Protein AF-A0A210PEM8-F1 (afdb_monomer_lite)

Radius of gyration: 29.58 Å; chains: 1; bounding box: 43×81×68 Å

Structure (mmCIF, N/CA/C/O backbone):
data_AF-A0A210PEM8-F1
#
_entry.id   AF-A0A210PEM8-F1
#
loop_
_atom_site.group_PDB
_atom_site.id
_atom_site.type_symbol
_atom_site.label_atom_id
_atom_site.label_alt_id
_atom_site.label_comp_id
_atom_site.label_asym_id
_atom_site.label_entity_id
_atom_site.label_seq_id
_atom_site.pdbx_PDB_ins_code
_atom_site.Cartn_x
_atom_site.Cartn_y
_atom_site.Cartn_z
_atom_site.occupancy
_atom_site.B_iso_or_equiv
_atom_site.auth_seq_id
_atom_site.auth_comp_id
_atom_site.auth_asym_id
_atom_site.auth_atom_id
_atom_site.pdbx_PDB_model_num
ATOM 1 N N . MET A 1 1 ? -1.584 -12.021 8.113 1.00 87.81 1 MET A N 1
ATOM 2 C CA . MET A 1 1 ? -1.470 -10.562 7.832 1.00 87.81 1 MET A CA 1
ATOM 3 C C . MET A 1 1 ? -1.951 -10.222 6.427 1.00 87.81 1 MET A C 1
ATOM 5 O O . MET A 1 1 ? -2.743 -9.303 6.281 1.00 87.81 1 MET A O 1
ATOM 9 N N . VAL A 1 2 ? -1.494 -10.951 5.404 1.00 90.94 2 VAL A N 1
ATOM 10 C CA . VAL A 1 2 ? -1.967 -10.779 4.020 1.00 90.94 2 VAL A CA 1
ATOM 11 C C . VAL A 1 2 ? -3.470 -11.043 3.901 1.00 90.94 2 VAL A C 1
ATOM 13 O O . VAL A 1 2 ? -4.173 -10.235 3.307 1.00 90.94 2 VAL A O 1
ATOM 16 N N . ASP A 1 3 ? -3.971 -12.116 4.513 1.00 92.31 3 ASP A N 1
ATOM 17 C CA . ASP A 1 3 ? -5.391 -12.491 4.403 1.00 92.31 3 ASP A CA 1
ATOM 18 C C . ASP A 1 3 ? -6.304 -11.440 5.038 1.00 92.31 3 ASP A C 1
ATOM 20 O O . ASP A 1 3 ? -7.237 -10.960 4.405 1.00 92.31 3 ASP A O 1
ATOM 24 N N . TRP A 1 4 ? -5.919 -10.932 6.212 1.00 93.94 4 TRP A N 1
ATOM 25 C CA . TRP A 1 4 ? -6.571 -9.779 6.838 1.00 93.94 4 TRP A CA 1
ATOM 26 C C . TRP A 1 4 ? -6.588 -8.545 5.922 1.00 93.94 4 TRP A C 1
ATOM 28 O O . TRP A 1 4 ? -7.603 -7.865 5.800 1.00 93.94 4 TRP A O 1
ATOM 38 N N . LEU A 1 5 ? -5.484 -8.251 5.223 1.00 93.56 5 LEU A N 1
ATOM 39 C CA . LEU A 1 5 ? -5.483 -7.151 4.259 1.00 93.56 5 LEU A CA 1
ATOM 40 C C . LEU A 1 5 ? -6.496 -7.396 3.142 1.00 93.56 5 LEU A C 1
ATOM 42 O O . LEU A 1 5 ? -7.206 -6.456 2.806 1.00 93.56 5 LEU A O 1
ATOM 46 N N . ARG A 1 6 ? -6.590 -8.619 2.601 1.00 91.62 6 ARG A N 1
ATOM 47 C CA . ARG A 1 6 ? -7.555 -8.987 1.547 1.00 91.62 6 ARG A CA 1
ATOM 48 C C . ARG A 1 6 ? -9.006 -8.804 1.996 1.00 91.62 6 ARG A C 1
ATOM 50 O O . ARG A 1 6 ? -9.809 -8.294 1.219 1.00 91.62 6 ARG A O 1
ATOM 57 N N . GLU A 1 7 ? -9.317 -9.146 3.243 1.00 92.44 7 GLU A N 1
ATOM 58 C CA . GLU A 1 7 ? -10.650 -8.996 3.845 1.00 92.44 7 GLU A CA 1
ATOM 59 C C . GLU A 1 7 ? -11.064 -7.528 4.053 1.00 92.44 7 GLU A C 1
ATOM 61 O O . GLU A 1 7 ? -12.254 -7.212 4.084 1.00 92.44 7 GLU A O 1
ATOM 66 N N . HIS A 1 8 ? -10.101 -6.602 4.141 1.00 92.44 8 HIS A N 1
ATOM 67 C CA . HIS A 1 8 ? -10.353 -5.182 4.401 1.00 92.44 8 HIS A CA 1
ATOM 68 C C . HIS A 1 8 ? -9.979 -4.278 3.210 1.00 92.44 8 HIS A C 1
ATOM 70 O O . HIS A 1 8 ? -9.020 -3.493 3.274 1.00 92.44 8 HIS A O 1
ATOM 76 N N . PRO A 1 9 ? -10.785 -4.270 2.127 1.00 89.88 9 PRO A N 1
ATOM 77 C CA . PRO A 1 9 ? -10.503 -3.490 0.922 1.00 89.88 9 PRO A CA 1
ATOM 78 C C . PRO A 1 9 ? -10.473 -1.977 1.155 1.00 89.88 9 PRO A C 1
ATOM 80 O O . PRO A 1 9 ? -9.805 -1.248 0.424 1.00 89.88 9 PRO A O 1
ATOM 83 N N . LEU A 1 10 ? -11.107 -1.488 2.220 1.00 90.50 10 LEU A N 1
ATOM 84 C CA . LEU A 1 10 ? -11.024 -0.102 2.700 1.00 90.50 10 LEU A CA 1
ATOM 85 C C . LEU A 1 10 ? -9.578 0.409 2.908 1.00 90.50 10 LEU A C 1
ATOM 87 O O . LEU A 1 10 ? -9.302 1.614 2.832 1.00 90.50 10 LEU A O 1
ATOM 91 N N . LEU A 1 11 ? -8.619 -0.493 3.132 1.00 90.94 11 LEU A N 1
ATOM 92 C CA . LEU A 1 11 ? -7.218 -0.138 3.335 1.00 90.94 11 LEU A CA 1
ATOM 93 C C . LEU A 1 11 ? -6.523 0.259 2.030 1.00 90.94 11 LEU A C 1
ATOM 95 O O . LEU A 1 11 ? -5.675 1.159 2.043 1.00 90.94 11 LEU A O 1
ATOM 99 N N . PHE A 1 12 ? -6.904 -0.343 0.900 1.00 88.94 12 PHE A N 1
ATOM 100 C CA . PHE A 1 12 ? -6.166 -0.228 -0.360 1.00 88.94 12 PHE A CA 1
ATOM 101 C C . PHE A 1 12 ? -6.991 0.221 -1.568 1.00 88.94 12 PHE A C 1
ATOM 103 O O . PHE A 1 12 ? -6.410 0.779 -2.505 1.00 88.94 12 PHE A 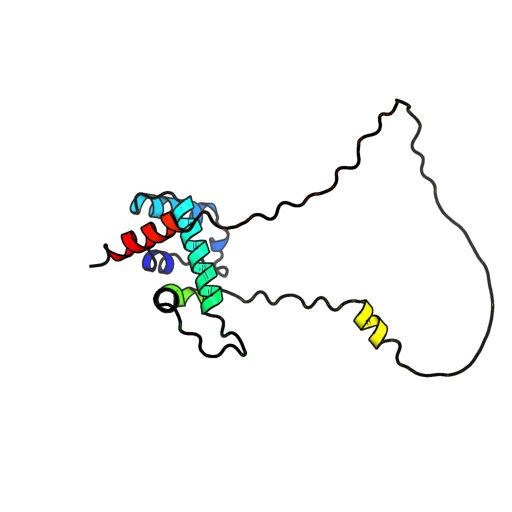O 1
ATOM 110 N N . ASN A 1 13 ? -8.304 0.005 -1.557 1.00 90.38 13 ASN A N 1
ATOM 111 C CA . ASN A 1 13 ? -9.184 0.256 -2.685 1.00 90.38 13 ASN A CA 1
ATOM 112 C C . ASN A 1 13 ? -9.711 1.695 -2.671 1.00 90.38 13 ASN A C 1
ATOM 114 O O . ASN A 1 13 ? -10.676 2.021 -1.988 1.00 90.38 13 ASN A O 1
ATOM 118 N N . LYS A 1 14 ? -9.104 2.547 -3.502 1.00 86.94 14 LYS A N 1
ATOM 119 C CA . LYS A 1 14 ? -9.472 3.966 -3.648 1.00 86.94 14 LYS A CA 1
ATOM 120 C C . LYS A 1 14 ? -10.859 4.202 -4.261 1.00 86.94 14 LYS A C 1
ATOM 122 O O . LYS A 1 14 ? -11.336 5.329 -4.198 1.00 86.94 14 LYS A O 1
ATOM 127 N N . LYS A 1 15 ? -11.465 3.189 -4.896 1.00 86.12 15 LYS A N 1
ATOM 128 C CA . LYS A 1 15 ? -12.793 3.298 -5.523 1.00 86.12 15 LYS A CA 1
ATOM 129 C C . LYS A 1 15 ? -13.931 3.198 -4.502 1.00 86.12 15 LYS A C 1
ATOM 131 O O . LYS A 1 15 ? -15.046 3.591 -4.816 1.00 86.12 15 LYS A O 1
ATOM 136 N N . LEU A 1 16 ? -13.666 2.688 -3.297 1.00 87.56 16 LEU A N 1
ATOM 137 C CA . LEU A 1 16 ? -14.671 2.623 -2.239 1.00 87.56 16 LEU A CA 1
ATOM 138 C C . LEU A 1 16 ? -14.918 4.012 -1.649 1.00 87.56 16 LEU A C 1
ATOM 140 O O . LEU A 1 16 ? -13.968 4.716 -1.312 1.00 87.56 16 LEU A O 1
ATOM 144 N N . SER A 1 17 ? -16.187 4.374 -1.450 1.00 85.00 17 SER A N 1
ATOM 145 C CA . SER A 1 17 ? -16.565 5.627 -0.777 1.00 85.00 17 SER A CA 1
ATOM 146 C C . SER A 1 17 ? -15.920 5.725 0.615 1.00 85.00 17 SER A C 1
ATOM 148 O O . SER A 1 17 ? -15.253 6.707 0.943 1.00 85.00 17 SER A O 1
ATOM 150 N N . SER A 1 18 ? -15.968 4.623 1.370 1.00 84.12 18 SER A N 1
ATOM 151 C CA . SER A 1 18 ? -15.391 4.509 2.715 1.00 84.12 18 SER A CA 1
ATOM 152 C C . SER A 1 18 ? -13.858 4.515 2.753 1.00 84.12 18 SER A C 1
ATOM 154 O O . SER A 1 18 ? -13.276 4.510 3.832 1.00 84.12 18 SER A O 1
ATOM 156 N N . TYR A 1 19 ? -13.161 4.548 1.608 1.00 87.62 19 TYR A N 1
ATOM 157 C CA . TYR A 1 19 ? -11.695 4.654 1.584 1.00 87.62 19 TYR A CA 1
ATOM 158 C C . TYR A 1 19 ? -11.193 5.970 2.198 1.00 87.62 19 TYR A C 1
ATOM 160 O O . TYR A 1 19 ? -10.072 6.029 2.712 1.00 87.62 19 TYR A O 1
ATOM 168 N N . LYS A 1 20 ? -12.006 7.032 2.123 1.00 89.00 20 LYS A N 1
ATOM 169 C CA . LYS A 1 20 ? -11.676 8.357 2.664 1.00 89.00 20 LYS A CA 1
ATOM 170 C C . LYS A 1 20 ? -11.856 8.442 4.186 1.00 89.00 20 LYS A C 1
ATOM 172 O O . LYS A 1 20 ? -11.317 9.367 4.793 1.00 89.00 20 LYS A O 1
ATOM 177 N N . ASP A 1 21 ? -12.534 7.468 4.798 1.00 92.38 21 ASP A N 1
ATOM 178 C CA . ASP A 1 21 ? -12.836 7.443 6.231 1.00 92.38 21 ASP A CA 1
ATOM 179 C C . ASP A 1 21 ? -11.588 7.076 7.048 1.00 92.38 21 ASP A C 1
ATOM 181 O O . ASP A 1 21 ? -11.369 5.915 7.397 1.00 92.38 21 ASP A O 1
ATOM 185 N N . LYS A 1 22 ? -10.754 8.071 7.376 1.00 90.69 22 LYS A N 1
ATOM 186 C CA . LYS A 1 22 ? -9.507 7.854 8.133 1.00 90.69 22 LYS A CA 1
ATOM 187 C C . LYS A 1 22 ? -9.740 7.162 9.478 1.00 90.69 22 LYS A C 1
ATOM 189 O O . LYS A 1 22 ? -9.062 6.186 9.765 1.00 90.69 22 LYS A O 1
ATOM 194 N N . GLY A 1 23 ? -10.763 7.579 10.228 1.00 92.81 23 GLY A N 1
ATOM 195 C CA . GLY A 1 23 ? -11.070 6.995 11.538 1.00 92.81 23 GLY A CA 1
ATOM 196 C C . GLY A 1 23 ? -11.338 5.487 11.489 1.00 92.81 23 GLY A C 1
ATOM 197 O O . GLY A 1 23 ? -10.838 4.748 12.331 1.00 92.81 23 GLY A O 1
ATOM 198 N N . LYS A 1 24 ? -12.044 4.997 10.458 1.00 92.50 24 LYS A N 1
ATOM 199 C CA . LYS A 1 24 ? -12.291 3.554 10.287 1.00 92.50 24 LYS A CA 1
ATOM 200 C C . LYS A 1 24 ? -11.008 2.790 9.964 1.00 92.50 24 LYS A C 1
ATOM 202 O O . LYS A 1 24 ? -10.821 1.676 10.442 1.00 92.50 24 LYS A O 1
ATOM 207 N N . LYS A 1 25 ? -10.119 3.382 9.161 1.00 93.50 25 LYS A N 1
ATOM 208 C CA . LYS A 1 25 ? -8.823 2.774 8.821 1.00 93.50 25 LYS A CA 1
ATOM 209 C C . LYS A 1 25 ? -7.935 2.677 10.052 1.00 93.50 25 LYS A C 1
ATOM 211 O O . LYS A 1 25 ? -7.360 1.621 10.287 1.00 93.50 25 LYS A O 1
ATOM 216 N N . ASP A 1 26 ? -7.851 3.754 10.821 1.00 93.94 26 ASP A N 1
ATOM 217 C CA . ASP A 1 26 ? -7.009 3.820 12.012 1.00 93.94 26 ASP A CA 1
ATOM 218 C C . ASP A 1 26 ? -7.513 2.852 13.092 1.00 93.94 26 ASP A C 1
ATOM 220 O O . ASP A 1 26 ? -6.709 2.128 13.676 1.00 93.94 26 ASP A O 1
ATOM 224 N N . ALA A 1 27 ? -8.835 2.737 13.273 1.00 94.69 27 ALA A N 1
ATOM 225 C CA . ALA A 1 27 ? -9.440 1.743 14.161 1.00 94.69 27 ALA A CA 1
ATOM 226 C C . ALA A 1 27 ? -9.098 0.300 13.749 1.00 94.69 27 ALA A C 1
ATOM 228 O O . ALA A 1 27 ? -8.694 -0.500 14.591 1.00 94.69 27 ALA A O 1
ATOM 229 N N . LEU A 1 28 ? -9.180 -0.022 12.454 1.00 95.31 28 LEU A N 1
ATOM 230 C CA . LEU A 1 28 ? -8.824 -1.351 11.947 1.00 95.31 28 LEU A CA 1
ATOM 231 C C . LEU A 1 28 ? -7.338 -1.667 12.120 1.00 95.31 28 LEU A C 1
ATOM 233 O O . LEU A 1 28 ? -6.980 -2.780 12.503 1.00 95.31 28 LEU A O 1
ATOM 237 N N . TRP A 1 29 ? -6.461 -0.692 11.877 1.00 95.31 29 TRP A N 1
ATOM 238 C CA . TRP A 1 29 ? -5.037 -0.867 12.150 1.00 95.31 29 TRP A CA 1
ATOM 239 C C . TRP A 1 29 ? -4.761 -1.069 13.638 1.00 95.31 29 TRP A C 1
ATOM 241 O O . TRP A 1 29 ? -3.947 -1.923 13.975 1.00 95.31 29 TRP A O 1
ATOM 251 N N . ALA A 1 30 ? -5.435 -0.326 14.519 1.00 95.31 30 ALA A N 1
ATOM 252 C CA . ALA A 1 30 ? -5.307 -0.470 15.967 1.00 95.31 30 ALA A CA 1
ATOM 253 C C . ALA A 1 30 ? -5.772 -1.846 16.455 1.00 95.31 30 ALA A C 1
ATOM 255 O O . ALA A 1 30 ? -5.070 -2.495 17.232 1.00 95.31 30 ALA A O 1
ATOM 256 N N . GLU A 1 31 ? -6.909 -2.333 15.960 1.00 95.50 31 GLU A N 1
ATOM 257 C CA . GLU A 1 31 ? -7.413 -3.664 16.288 1.00 95.50 31 GLU A CA 1
ATOM 258 C C . GLU A 1 31 ? -6.432 -4.760 15.857 1.00 95.50 31 GLU A C 1
ATOM 260 O O . GLU A 1 31 ? -6.093 -5.648 16.645 1.00 95.50 31 GLU A O 1
ATOM 265 N N . GLN A 1 32 ? -5.918 -4.662 14.631 1.00 94.56 32 GLN A N 1
ATOM 266 C CA . GLN A 1 32 ? -4.978 -5.640 14.103 1.00 94.56 32 GLN A CA 1
ATOM 267 C C . GLN A 1 32 ? -3.613 -5.575 14.798 1.00 94.56 32 GLN A C 1
ATOM 269 O O . GLN A 1 32 ? -2.996 -6.610 15.058 1.00 94.56 32 GLN A O 1
ATOM 274 N N . ALA A 1 33 ? -3.147 -4.374 15.140 1.00 94.62 33 ALA A N 1
ATOM 275 C CA . ALA A 1 33 ? -1.928 -4.162 15.912 1.00 94.62 33 ALA A CA 1
ATOM 276 C C . ALA A 1 33 ? -2.044 -4.798 17.305 1.00 94.62 33 ALA A C 1
ATOM 278 O O . ALA A 1 33 ? -1.154 -5.547 17.712 1.00 94.62 33 ALA A O 1
ATOM 279 N N . ARG A 1 34 ? -3.187 -4.605 17.979 1.00 95.31 34 ARG A N 1
ATOM 280 C CA . ARG A 1 34 ? -3.510 -5.252 19.257 1.00 95.31 34 ARG A CA 1
ATOM 281 C C . ARG A 1 34 ? -3.512 -6.775 19.132 1.00 95.31 34 ARG A C 1
ATOM 283 O O . ARG A 1 34 ? -2.909 -7.444 19.963 1.00 95.31 34 ARG A O 1
ATOM 290 N N . LYS A 1 35 ? -4.129 -7.324 18.079 1.00 94.62 35 LYS A N 1
ATOM 291 C CA . LYS A 1 35 ? -4.156 -8.775 17.816 1.00 94.62 35 LYS A CA 1
ATOM 292 C C . LYS A 1 35 ? -2.754 -9.364 17.621 1.00 94.62 35 LYS A C 1
ATOM 294 O O . LYS A 1 35 ? -2.503 -10.492 18.029 1.00 94.62 35 LYS A O 1
ATOM 299 N N . LEU A 1 36 ? -1.844 -8.611 17.003 1.00 92.56 36 LEU A N 1
ATOM 300 C CA . LEU A 1 36 ? -0.463 -9.037 16.753 1.00 92.56 36 LEU A CA 1
ATOM 301 C C . LEU A 1 36 ? 0.509 -8.693 17.896 1.00 92.56 36 LEU A C 1
ATOM 303 O O . LEU A 1 36 ? 1.659 -9.133 17.852 1.00 92.56 36 LEU A O 1
ATOM 307 N N . GLY A 1 37 ? 0.076 -7.918 18.896 1.00 94.62 37 GLY A N 1
ATOM 308 C CA . GLY A 1 37 ? 0.940 -7.411 19.967 1.00 94.62 37 GLY A CA 1
ATOM 309 C C . GLY A 1 37 ? 2.036 -6.474 19.449 1.00 94.62 37 GLY A C 1
ATOM 310 O O . GLY A 1 37 ? 3.170 -6.524 19.920 1.00 94.62 37 GLY A O 1
ATOM 311 N N . LYS A 1 38 ? 1.733 -5.678 18.418 1.00 94.19 38 LYS A N 1
ATOM 312 C CA . LYS A 1 38 ? 2.675 -4.763 17.759 1.00 94.19 38 LYS A CA 1
ATOM 313 C C . LYS A 1 38 ? 2.138 -3.338 17.773 1.00 94.19 38 LYS A C 1
ATOM 315 O O . LYS A 1 38 ? 0.961 -3.104 18.023 1.00 94.19 38 LYS A O 1
ATOM 320 N N . GLU A 1 39 ? 3.006 -2.385 17.463 1.00 94.75 39 GLU A N 1
ATOM 321 C CA . GLU A 1 39 ? 2.613 -0.992 17.285 1.00 94.75 39 GLU A CA 1
ATOM 322 C C . GLU A 1 39 ? 1.913 -0.777 15.932 1.00 94.75 39 GLU A C 1
ATOM 324 O O . GLU A 1 39 ? 2.313 -1.332 14.903 1.00 94.75 39 GLU A O 1
ATOM 329 N N . VAL A 1 40 ? 0.899 0.090 15.914 1.00 95.44 40 VAL A N 1
ATOM 330 C CA . VAL A 1 40 ? 0.192 0.508 14.691 1.00 95.44 40 VAL A CA 1
ATOM 331 C C . VAL A 1 40 ? 1.149 1.104 13.658 1.00 95.44 40 VAL A C 1
ATOM 333 O O . VAL A 1 40 ? 1.059 0.787 12.469 1.00 95.44 40 VAL A O 1
ATOM 336 N N . VAL A 1 41 ? 2.091 1.941 14.100 1.00 95.00 41 VAL A N 1
ATOM 337 C CA . VAL A 1 41 ? 3.065 2.588 13.213 1.00 95.00 41 VAL A CA 1
ATOM 338 C C . VAL A 1 41 ? 3.873 1.532 12.465 1.00 95.00 41 VAL A C 1
ATOM 340 O O . VAL A 1 41 ? 3.951 1.584 11.238 1.00 95.00 41 VAL A O 1
ATOM 343 N N . LEU A 1 42 ? 4.363 0.509 13.165 1.00 94.12 42 LEU A N 1
ATOM 344 C CA . LEU A 1 42 ? 5.123 -0.580 12.559 1.00 94.12 42 LEU A CA 1
ATOM 345 C C . LEU A 1 42 ? 4.332 -1.307 11.460 1.00 94.12 42 LEU A C 1
ATOM 347 O O . LEU A 1 42 ? 4.850 -1.532 10.366 1.00 94.12 42 LEU A O 1
ATOM 351 N N . LEU A 1 43 ? 3.056 -1.619 11.711 1.00 94.06 43 LEU A N 1
ATOM 352 C CA . LEU A 1 43 ? 2.180 -2.272 10.730 1.00 94.06 43 LEU A CA 1
ATOM 353 C C . LEU A 1 43 ? 1.963 -1.409 9.485 1.00 94.06 43 LEU A C 1
ATOM 355 O O . LEU A 1 43 ? 2.031 -1.901 8.356 1.00 94.06 43 LEU A O 1
ATOM 359 N N . THR A 1 44 ? 1.697 -0.119 9.680 1.00 93.31 44 THR A N 1
ATOM 360 C CA . THR A 1 44 ? 1.444 0.800 8.563 1.00 93.31 44 THR A CA 1
ATOM 361 C C . THR A 1 44 ? 2.700 1.040 7.724 1.00 93.31 44 THR A C 1
ATOM 363 O O . THR A 1 44 ? 2.610 1.102 6.492 1.00 93.31 44 THR A O 1
ATOM 366 N N . VAL A 1 45 ? 3.874 1.121 8.360 1.00 95.75 45 VAL A N 1
ATOM 367 C CA . VAL A 1 45 ? 5.179 1.230 7.691 1.00 95.75 45 VAL A CA 1
ATOM 368 C C . VAL A 1 45 ? 5.476 -0.037 6.897 1.00 95.75 45 VAL A C 1
ATOM 370 O O . VAL A 1 45 ? 5.755 0.056 5.700 1.00 95.75 45 VAL A O 1
ATOM 373 N N . TRP A 1 46 ? 5.322 -1.211 7.516 1.00 94.94 46 TRP A N 1
ATOM 374 C CA . TRP A 1 46 ? 5.486 -2.503 6.850 1.00 94.94 46 TRP A CA 1
ATOM 375 C C . TRP A 1 46 ? 4.566 -2.634 5.630 1.00 94.94 46 TRP A C 1
ATOM 377 O O . TRP A 1 46 ? 5.002 -2.976 4.531 1.00 94.94 46 TRP A O 1
ATOM 387 N N . TYR A 1 47 ? 3.288 -2.286 5.772 1.00 94.69 47 TYR A N 1
ATOM 388 C CA . TYR A 1 47 ? 2.355 -2.362 4.653 1.00 94.69 47 TYR A CA 1
ATOM 389 C C . TYR A 1 47 ? 2.737 -1.394 3.521 1.00 94.69 47 TYR A C 1
ATOM 391 O O . TYR A 1 47 ? 2.677 -1.746 2.339 1.00 94.69 47 TYR A O 1
ATOM 399 N N . ARG A 1 48 ? 3.182 -0.178 3.858 1.00 93.50 48 ARG A N 1
ATOM 400 C CA . ARG A 1 48 ? 3.660 0.799 2.871 1.00 93.50 48 ARG A CA 1
ATOM 401 C C . ARG A 1 48 ? 4.911 0.305 2.139 1.00 93.50 48 ARG A C 1
ATOM 403 O O . ARG A 1 48 ? 4.998 0.503 0.920 1.00 93.50 48 ARG A O 1
ATOM 410 N N . SER A 1 49 ? 5.857 -0.320 2.840 1.00 93.88 49 SER A N 1
ATOM 411 C CA . SER A 1 49 ? 7.084 -0.846 2.234 1.00 93.88 49 SER A CA 1
ATOM 412 C C . SER A 1 49 ? 6.771 -2.002 1.280 1.00 93.88 49 SER A C 1
ATOM 414 O O . SER A 1 49 ? 7.202 -1.967 0.123 1.00 93.88 49 SER A O 1
ATOM 416 N N . ILE A 1 50 ? 5.909 -2.940 1.687 1.00 94.12 50 ILE A N 1
ATOM 417 C CA . ILE A 1 50 ? 5.433 -4.038 0.834 1.00 94.12 50 ILE A CA 1
ATOM 418 C C . ILE A 1 50 ? 4.685 -3.516 -0.393 1.00 94.12 50 ILE A C 1
ATOM 420 O O . ILE A 1 50 ? 5.011 -3.903 -1.514 1.00 94.12 50 ILE A O 1
ATOM 424 N N . ARG A 1 51 ? 3.736 -2.586 -0.225 1.00 92.88 51 ARG A N 1
ATOM 425 C CA . ARG A 1 51 ? 2.990 -1.994 -1.349 1.00 92.88 51 ARG A CA 1
ATOM 426 C C . ARG A 1 51 ? 3.918 -1.317 -2.357 1.00 92.88 51 ARG A C 1
ATOM 428 O O . ARG A 1 51 ? 3.718 -1.436 -3.566 1.00 92.88 51 ARG A O 1
ATOM 435 N N . THR A 1 52 ? 4.933 -0.610 -1.867 1.00 91.25 52 THR A N 1
ATOM 436 C CA . THR A 1 52 ? 5.940 0.039 -2.717 1.00 91.25 52 THR A CA 1
ATOM 437 C C . THR A 1 52 ? 6.762 -0.997 -3.476 1.00 91.25 52 THR A C 1
ATOM 439 O O . THR A 1 52 ? 6.981 -0.845 -4.677 1.00 91.25 52 THR A O 1
ATOM 442 N N . ARG A 1 53 ? 7.194 -2.065 -2.798 1.00 91.62 53 ARG A N 1
ATOM 443 C CA . ARG A 1 53 ? 7.962 -3.157 -3.402 1.00 91.62 53 ARG A CA 1
ATOM 444 C C . ARG A 1 53 ? 7.150 -3.905 -4.456 1.00 91.62 53 ARG A C 1
ATOM 446 O O . ARG A 1 53 ? 7.625 -4.029 -5.579 1.00 91.62 53 ARG A O 1
ATOM 453 N N . TYR A 1 54 ? 5.905 -4.274 -4.156 1.00 92.50 54 TYR A N 1
ATOM 454 C CA . TYR A 1 54 ? 4.986 -4.868 -5.130 1.00 92.50 54 TYR A CA 1
ATOM 455 C C . TYR A 1 54 ? 4.843 -3.980 -6.370 1.00 92.50 54 TYR A C 1
ATOM 457 O O . TYR A 1 54 ? 5.005 -4.447 -7.491 1.00 92.50 54 TYR A O 1
ATOM 465 N N . GLY A 1 55 ? 4.626 -2.673 -6.182 1.00 89.56 55 GLY A N 1
ATOM 466 C CA . GLY A 1 55 ? 4.523 -1.726 -7.291 1.00 89.56 55 GLY A CA 1
ATOM 467 C C . GLY A 1 55 ? 5.781 -1.633 -8.160 1.00 89.56 55 GLY A C 1
ATOM 468 O O . GLY A 1 55 ? 5.654 -1.304 -9.333 1.00 89.56 55 GLY A O 1
ATOM 469 N N . LYS A 1 56 ? 6.972 -1.923 -7.618 1.00 86.69 56 LYS A N 1
ATOM 470 C CA . LYS A 1 56 ? 8.232 -1.993 -8.377 1.00 86.69 56 LYS A CA 1
ATOM 471 C C . LYS A 1 56 ? 8.374 -3.315 -9.129 1.00 86.69 56 LYS A C 1
ATOM 473 O O . LYS A 1 56 ? 8.746 -3.297 -10.293 1.00 86.69 56 LYS A O 1
ATOM 478 N N . VAL A 1 57 ? 8.071 -4.434 -8.473 1.00 88.00 57 VAL A N 1
ATOM 479 C CA . VAL A 1 57 ? 8.249 -5.788 -9.027 1.00 88.00 57 VAL A CA 1
ATOM 480 C C . VAL A 1 57 ? 7.171 -6.127 -10.062 1.00 88.00 57 VAL A C 1
ATOM 482 O O . VAL A 1 57 ? 7.454 -6.771 -11.066 1.00 88.00 57 VAL A O 1
ATOM 485 N N . ALA A 1 58 ? 5.938 -5.651 -9.869 1.00 86.94 58 ALA A N 1
ATOM 486 C CA . ALA A 1 58 ? 4.835 -5.865 -10.805 1.00 86.94 58 ALA A CA 1
ATOM 487 C C . ALA A 1 58 ? 5.017 -5.116 -12.140 1.00 86.94 58 ALA A C 1
ATOM 489 O O . ALA A 1 58 ? 4.268 -5.355 -13.087 1.00 86.94 58 ALA A O 1
ATOM 490 N N . ARG A 1 59 ? 5.986 -4.194 -12.223 1.00 81.94 59 ARG A N 1
ATOM 491 C CA . ARG A 1 59 ? 6.297 -3.430 -13.433 1.00 81.94 59 ARG A CA 1
ATOM 492 C C . ARG A 1 59 ? 7.273 -4.229 -14.296 1.00 81.94 59 ARG A C 1
ATOM 494 O O . ARG A 1 59 ? 8.421 -4.390 -13.882 1.00 81.94 59 ARG A O 1
ATOM 501 N N . PRO A 1 60 ? 6.889 -4.664 -15.505 1.00 71.88 60 PRO A N 1
ATOM 502 C CA . PRO A 1 60 ? 7.879 -5.120 -16.467 1.00 71.88 60 PRO A CA 1
ATOM 503 C C . PRO A 1 60 ? 8.766 -3.924 -16.828 1.00 71.88 60 PRO A C 1
ATOM 505 O O . PRO A 1 60 ? 8.274 -2.874 -17.247 1.00 71.88 60 PRO A O 1
ATOM 508 N N . LYS A 1 61 ? 10.074 -4.043 -16.606 1.00 71.38 61 LYS A N 1
ATOM 509 C CA . LYS A 1 61 ? 11.025 -2.998 -16.978 1.00 71.38 61 LYS A CA 1
ATOM 510 C C . LYS A 1 61 ? 11.436 -3.245 -18.426 1.00 71.38 61 LYS A C 1
ATOM 512 O O . LYS A 1 61 ? 12.167 -4.189 -18.697 1.00 71.38 61 LYS A O 1
ATOM 517 N N . SER A 1 62 ? 10.928 -2.431 -19.351 1.00 67.25 62 SER A N 1
ATOM 518 C CA . SER A 1 62 ? 11.277 -2.529 -20.773 1.00 67.25 62 SER A CA 1
ATOM 519 C C . SER A 1 62 ? 12.798 -2.523 -20.946 1.00 67.25 62 SER A C 1
ATOM 521 O O . SER A 1 62 ? 13.470 -1.632 -20.427 1.00 67.25 62 SER A O 1
ATOM 523 N N . GLY A 1 63 ? 13.336 -3.532 -21.633 1.00 69.06 63 GLY A N 1
ATOM 524 C CA . GLY A 1 63 ? 14.771 -3.661 -21.908 1.00 69.06 63 GLY A CA 1
ATOM 525 C C . GLY A 1 63 ? 15.627 -4.212 -20.762 1.00 69.06 63 GLY A C 1
ATOM 526 O O . GLY A 1 63 ? 16.809 -4.460 -20.974 1.00 69.06 63 GLY A O 1
ATOM 527 N N . ALA A 1 64 ? 15.067 -4.452 -19.571 1.00 61.47 64 ALA A N 1
ATOM 528 C CA . ALA A 1 64 ? 15.729 -5.311 -18.598 1.00 61.47 64 ALA A CA 1
ATOM 529 C C . ALA A 1 64 ? 15.386 -6.757 -18.971 1.00 61.47 64 ALA A C 1
ATOM 531 O O . ALA A 1 64 ? 14.209 -7.123 -18.972 1.00 61.47 64 ALA A O 1
ATOM 532 N N . GLY A 1 65 ? 16.396 -7.570 -19.298 1.00 57.41 65 GLY A N 1
ATOM 533 C CA . GLY A 1 65 ? 16.224 -9.024 -19.351 1.00 57.41 65 GLY A CA 1
ATOM 534 C C . GLY A 1 65 ? 15.557 -9.510 -18.064 1.00 57.41 65 GLY A C 1
ATOM 535 O O . GLY A 1 65 ? 15.624 -8.812 -17.051 1.00 57.41 65 GLY A O 1
ATOM 536 N N . THR A 1 66 ? 14.864 -10.649 -18.115 1.00 60.91 66 THR A N 1
ATOM 537 C CA . THR A 1 66 ? 14.161 -11.260 -16.977 1.00 60.91 66 THR A CA 1
ATOM 538 C C . THR A 1 66 ? 15.121 -11.431 -15.799 1.00 60.91 66 THR A C 1
ATOM 540 O O . THR A 1 66 ? 15.759 -12.463 -15.659 1.00 60.91 66 THR A O 1
ATOM 543 N N . GLY A 1 67 ? 15.293 -10.385 -14.992 1.00 63.88 67 GLY A N 1
ATOM 544 C CA . GLY A 1 67 ? 16.180 -10.410 -13.844 1.00 63.88 67 GLY A CA 1
ATOM 545 C C . GLY A 1 67 ? 15.599 -11.376 -12.832 1.00 63.88 67 GLY A C 1
ATOM 546 O O . GLY A 1 67 ? 14.388 -11.334 -12.581 1.00 63.88 67 GLY A O 1
ATOM 547 N N . ASP A 1 68 ? 16.449 -12.237 -12.285 1.00 72.19 68 ASP A N 1
ATOM 548 C CA . ASP A 1 68 ? 16.038 -13.232 -11.306 1.00 72.19 68 ASP A CA 1
ATOM 549 C C . ASP A 1 68 ? 15.308 -12.539 -10.156 1.00 72.19 68 ASP A C 1
ATOM 551 O O . ASP A 1 68 ? 15.840 -11.669 -9.457 1.00 72.19 68 ASP A O 1
ATOM 555 N N . ARG A 1 69 ? 14.027 -12.878 -10.002 1.00 81.75 69 ARG A N 1
ATOM 556 C CA . ARG A 1 69 ? 13.219 -12.366 -8.900 1.00 81.75 69 ARG A CA 1
ATOM 557 C C . ARG A 1 69 ? 13.724 -13.017 -7.627 1.00 81.75 69 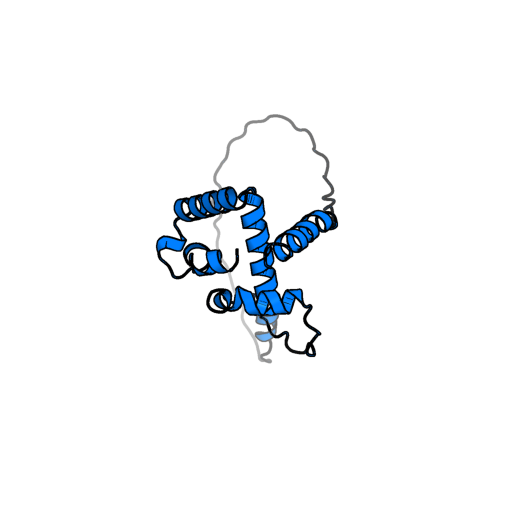ARG A C 1
ATOM 559 O O . ARG A 1 69 ? 13.852 -14.237 -7.567 1.00 81.75 69 ARG A O 1
ATOM 566 N N . THR A 1 70 ? 13.957 -12.214 -6.593 1.00 88.94 70 THR A N 1
ATOM 567 C CA . THR A 1 70 ? 14.261 -12.778 -5.275 1.00 88.94 70 THR A CA 1
ATOM 568 C C . THR A 1 70 ? 13.058 -13.578 -4.768 1.00 88.94 70 THR A C 1
ATOM 570 O O . THR A 1 70 ? 11.916 -13.250 -5.098 1.00 88.94 70 THR A O 1
ATOM 573 N N . GLU A 1 71 ? 13.281 -14.593 -3.932 1.00 90.44 71 GLU A N 1
ATOM 574 C CA . GLU A 1 71 ? 12.204 -15.395 -3.322 1.00 90.44 71 GLU A CA 1
ATOM 575 C C . GLU A 1 71 ? 11.134 -14.510 -2.668 1.00 90.44 71 GLU A C 1
ATOM 577 O O . GLU A 1 71 ? 9.929 -14.700 -2.837 1.00 90.44 71 GLU A O 1
ATOM 582 N N . ARG A 1 72 ? 11.579 -13.437 -2.013 1.00 89.75 72 ARG A N 1
ATOM 583 C CA . ARG A 1 72 ? 10.692 -12.440 -1.426 1.00 89.75 72 ARG A CA 1
ATOM 584 C C . ARG A 1 72 ? 9.846 -11.697 -2.455 1.00 89.75 72 ARG A C 1
ATOM 586 O O . ARG A 1 72 ? 8.697 -11.373 -2.168 1.00 89.75 72 ARG A O 1
ATOM 593 N N . ASP A 1 73 ? 10.394 -11.380 -3.621 1.00 90.94 73 ASP A N 1
ATOM 594 C CA . ASP A 1 73 ? 9.635 -10.726 -4.688 1.00 90.94 73 ASP A CA 1
ATOM 595 C C . ASP A 1 73 ? 8.578 -11.668 -5.265 1.00 90.94 73 ASP A C 1
ATOM 597 O O . ASP A 1 73 ? 7.455 -11.231 -5.517 1.00 90.94 73 ASP A O 1
ATOM 601 N N . ILE A 1 74 ? 8.905 -12.957 -5.396 1.00 91.19 74 ILE A N 1
ATOM 602 C CA . ILE A 1 74 ? 7.958 -14.005 -5.799 1.00 91.19 74 ILE A CA 1
ATOM 603 C C . ILE A 1 74 ? 6.822 -14.102 -4.775 1.00 91.19 74 ILE A C 1
ATOM 605 O O . ILE A 1 74 ? 5.654 -14.008 -5.148 1.00 91.19 74 ILE A O 1
ATOM 609 N N . TRP A 1 75 ? 7.152 -14.182 -3.483 1.00 93.81 75 TRP A N 1
ATOM 610 C CA . TRP A 1 75 ? 6.159 -14.218 -2.409 1.00 93.81 75 TRP A CA 1
ATOM 611 C C . TRP A 1 75 ? 5.265 -12.971 -2.400 1.00 93.81 75 TRP A C 1
ATOM 613 O O . TRP A 1 75 ? 4.047 -13.074 -2.276 1.00 93.81 75 TRP A O 1
ATOM 623 N N . ILE A 1 76 ? 5.844 -11.779 -2.585 1.00 93.19 76 ILE A N 1
ATOM 624 C CA . ILE A 1 76 ? 5.076 -10.529 -2.655 1.00 93.19 76 ILE A CA 1
ATOM 625 C C . ILE A 1 76 ? 4.133 -10.540 -3.862 1.00 93.19 76 ILE A C 1
ATOM 627 O O . ILE A 1 76 ? 2.987 -10.119 -3.727 1.00 93.19 76 ILE A O 1
ATOM 631 N N . MET A 1 77 ? 4.583 -11.009 -5.027 1.00 91.62 77 MET A N 1
ATOM 632 C CA . MET A 1 77 ? 3.732 -11.094 -6.215 1.00 91.62 77 MET A CA 1
ATOM 633 C C . MET A 1 77 ? 2.561 -12.061 -6.029 1.00 91.62 77 MET A C 1
ATOM 635 O O . MET A 1 77 ? 1.447 -11.713 -6.409 1.00 91.62 77 MET A O 1
ATOM 639 N N . ASP A 1 78 ? 2.808 -13.225 -5.427 1.00 92.50 78 ASP A N 1
ATOM 640 C CA . ASP A 1 78 ? 1.790 -14.248 -5.167 1.00 92.50 78 ASP A CA 1
ATOM 641 C C . ASP A 1 78 ? 0.760 -13.779 -4.127 1.00 92.50 78 ASP A C 1
ATOM 643 O O . ASP A 1 78 ? -0.453 -13.857 -4.316 1.00 92.50 78 ASP A O 1
ATOM 647 N N . LYS A 1 79 ? 1.237 -13.225 -3.010 1.00 93.69 79 LYS A N 1
ATOM 648 C CA . LYS A 1 79 ? 0.378 -12.861 -1.878 1.00 93.69 79 LYS A CA 1
ATOM 649 C C . LYS A 1 79 ? -0.330 -11.518 -2.039 1.00 93.69 79 LYS A C 1
ATOM 651 O O . LYS A 1 79 ? -1.401 -11.329 -1.469 1.00 93.69 79 LYS A O 1
ATOM 656 N N . PHE A 1 80 ? 0.236 -10.582 -2.798 1.00 92.44 80 PHE A N 1
ATOM 657 C CA . PHE A 1 80 ? -0.326 -9.237 -2.981 1.00 92.44 80 PHE A CA 1
ATOM 658 C C . PHE A 1 80 ? -0.883 -8.991 -4.386 1.00 92.44 80 PHE A C 1
ATOM 660 O O . PHE A 1 80 ? -1.071 -7.840 -4.786 1.00 92.44 80 PHE A O 1
ATOM 667 N N . ASP A 1 81 ? -1.204 -10.059 -5.111 1.00 91.19 81 ASP A N 1
ATOM 668 C CA . ASP A 1 81 ? -1.825 -10.030 -6.437 1.00 91.19 81 ASP A CA 1
ATOM 669 C C . ASP A 1 81 ? -3.067 -9.118 -6.510 1.00 91.19 81 ASP A C 1
ATOM 671 O O . ASP A 1 81 ? -3.237 -8.347 -7.459 1.00 91.19 81 ASP A O 1
ATOM 675 N N . PHE A 1 82 ? -3.880 -9.104 -5.452 1.00 90.94 82 PHE A N 1
ATOM 676 C CA . PHE A 1 82 ? -5.083 -8.288 -5.320 1.00 90.94 82 PHE A CA 1
ATOM 677 C C . PHE A 1 82 ? -4.801 -6.782 -5.419 1.00 90.94 82 PHE A C 1
ATOM 679 O O . PHE A 1 82 ? -5.679 -6.010 -5.795 1.00 90.94 82 PHE A O 1
ATOM 686 N N . LEU A 1 83 ? -3.572 -6.330 -5.140 1.00 91.12 83 LEU A N 1
ATOM 687 C CA . LEU A 1 83 ? -3.189 -4.926 -5.296 1.00 91.12 83 LEU A CA 1
ATOM 688 C C . LEU A 1 83 ? -2.998 -4.514 -6.762 1.00 91.12 83 LEU A C 1
ATOM 690 O O . LEU A 1 83 ? -2.982 -3.311 -7.040 1.00 91.12 83 LEU A O 1
ATOM 694 N N . LYS A 1 84 ? -2.882 -5.466 -7.702 1.00 87.75 84 LYS A N 1
ATOM 695 C CA . LYS A 1 84 ? -2.656 -5.199 -9.136 1.00 87.75 84 LYS A CA 1
ATOM 696 C C . LYS A 1 84 ? -3.673 -4.215 -9.710 1.00 87.75 84 LYS A C 1
ATOM 698 O O . LYS A 1 84 ? -3.296 -3.282 -10.409 1.00 87.75 84 LYS A O 1
ATOM 703 N N . SER A 1 85 ? -4.950 -4.390 -9.379 1.00 85.94 85 SER A N 1
ATOM 704 C CA . SER A 1 85 ? -6.053 -3.553 -9.872 1.00 85.94 85 SER A CA 1
ATOM 705 C C . SER A 1 85 ? -6.161 -2.190 -9.167 1.00 85.94 85 SER A C 1
ATOM 707 O O . SER A 1 85 ? -6.880 -1.304 -9.630 1.00 85.94 85 SER A O 1
ATOM 709 N N . HIS A 1 86 ? -5.454 -1.997 -8.047 1.00 86.44 86 HIS A N 1
ATOM 710 C CA . HIS A 1 86 ? -5.562 -0.809 -7.191 1.00 86.44 86 HIS A CA 1
ATOM 711 C C . HIS A 1 86 ? -4.302 0.066 -7.173 1.00 86.44 86 HIS A C 1
ATOM 713 O O . HIS A 1 86 ? -4.323 1.177 -6.626 1.00 86.44 86 HIS A O 1
ATOM 719 N N . ILE A 1 87 ? -3.200 -0.410 -7.752 1.00 84.94 87 ILE A N 1
ATOM 720 C CA . ILE A 1 87 ? -1.965 0.352 -7.927 1.00 84.94 87 ILE A CA 1
ATOM 721 C C . ILE A 1 87 ? -1.934 0.889 -9.355 1.00 84.94 87 ILE A C 1
ATOM 723 O O . ILE A 1 87 ? -1.531 0.215 -10.297 1.00 84.94 87 ILE A O 1
ATOM 727 N N . TYR A 1 88 ? -2.359 2.140 -9.501 1.00 76.88 88 TYR A N 1
ATOM 728 C CA . TYR A 1 88 ? -2.309 2.847 -10.775 1.00 76.88 88 TYR A CA 1
ATOM 729 C C . TYR A 1 88 ? -0.915 3.411 -11.034 1.00 76.88 88 TYR A C 1
ATOM 731 O O . TYR A 1 88 ? -0.216 3.852 -10.118 1.00 76.88 88 TYR A O 1
ATOM 739 N N . GLU A 1 89 ? -0.525 3.422 -12.303 1.00 70.38 89 GLU A N 1
ATOM 740 C CA . GLU A 1 89 ? 0.655 4.142 -12.753 1.00 70.38 89 GLU A CA 1
ATOM 741 C C . GLU A 1 89 ? 0.460 5.642 -12.667 1.00 70.38 89 GLU A C 1
ATOM 743 O O . GLU A 1 89 ? -0.434 6.206 -13.294 1.00 70.38 89 GLU A O 1
ATOM 748 N N . VAL A 1 90 ? 1.352 6.292 -11.927 1.00 72.19 90 VAL A N 1
ATOM 749 C CA . VAL A 1 90 ? 1.558 7.725 -12.076 1.00 72.19 90 VAL A CA 1
ATOM 750 C C . VAL A 1 90 ? 2.541 7.887 -13.226 1.00 72.19 90 VAL A C 1
ATOM 752 O O . VAL A 1 90 ? 3.742 7.701 -13.038 1.00 72.19 90 VAL A O 1
ATOM 755 N N . ARG A 1 91 ? 2.033 8.187 -14.427 1.00 71.75 91 ARG A N 1
ATOM 756 C CA . ARG A 1 91 ? 2.909 8.559 -15.540 1.00 71.75 91 ARG A CA 1
ATOM 757 C C . ARG A 1 91 ? 3.584 9.885 -15.181 1.00 71.75 91 ARG A C 1
ATOM 759 O O . ARG A 1 91 ? 2.870 10.834 -14.837 1.00 71.75 91 ARG A O 1
ATOM 766 N N . PRO A 1 92 ? 4.924 9.973 -15.217 1.00 72.62 92 PRO A N 1
ATOM 767 C CA . PRO A 1 92 ? 5.584 11.257 -15.059 1.00 72.62 92 PRO A CA 1
ATOM 768 C C . PRO A 1 92 ? 5.094 12.179 -16.179 1.00 72.62 92 PRO A C 1
ATOM 770 O O . PRO A 1 92 ? 5.016 11.769 -17.337 1.00 72.62 92 PRO A O 1
ATOM 773 N N . ARG A 1 93 ? 4.717 13.415 -15.837 1.00 77.06 93 ARG A N 1
ATOM 774 C CA . ARG A 1 93 ? 4.396 14.414 -16.858 1.00 77.06 93 ARG A CA 1
ATOM 775 C C . ARG A 1 93 ? 5.691 14.719 -17.605 1.00 77.06 93 ARG A C 1
ATOM 777 O O . ARG A 1 93 ? 6.673 15.108 -16.976 1.00 77.06 93 ARG A O 1
ATOM 784 N N . THR A 1 94 ? 5.701 14.531 -18.919 1.00 74.25 94 THR A N 1
ATOM 785 C CA . THR A 1 94 ? 6.781 15.008 -19.782 1.00 74.25 94 THR A CA 1
ATOM 786 C C . THR A 1 94 ? 6.788 16.529 -19.713 1.00 74.25 94 THR A C 1
ATOM 788 O O . THR A 1 94 ? 5.936 17.199 -20.292 1.00 74.25 94 THR A O 1
ATOM 791 N N . LEU A 1 95 ? 7.732 17.086 -18.955 1.00 69.94 95 LEU A N 1
ATOM 792 C CA . LEU A 1 95 ? 8.037 18.507 -19.017 1.00 69.94 95 LEU A CA 1
ATOM 793 C C . LEU A 1 95 ? 8.784 18.737 -20.330 1.00 69.94 95 LEU A C 1
ATOM 795 O O . LEU A 1 95 ? 10.004 18.604 -20.394 1.00 69.94 95 LEU A O 1
ATOM 799 N N . VAL A 1 96 ? 8.045 19.014 -21.404 1.00 72.06 96 VAL A N 1
ATOM 800 C CA . VAL A 1 96 ? 8.660 19.567 -22.610 1.00 72.06 96 VAL A CA 1
ATOM 801 C C . VAL A 1 96 ? 9.234 20.930 -22.238 1.00 72.06 96 VAL A C 1
ATOM 803 O O . VAL A 1 96 ? 8.519 21.805 -21.750 1.00 72.06 96 VAL A O 1
ATOM 806 N N . SER A 1 97 ? 10.545 21.096 -22.407 1.00 72.19 97 SER A N 1
ATOM 807 C CA . SER A 1 97 ? 11.176 22.402 -22.246 1.00 72.19 97 SER A CA 1
ATOM 808 C C . SER A 1 97 ? 10.523 23.368 -23.235 1.00 72.19 97 SER A C 1
ATOM 810 O O . SER A 1 97 ? 10.501 23.092 -24.435 1.00 72.19 97 SER A O 1
ATOM 812 N N . LEU A 1 98 ? 10.000 24.500 -22.756 1.00 64.75 98 LEU A N 1
ATOM 813 C CA . LEU A 1 98 ? 9.422 25.543 -23.616 1.00 64.75 98 LEU A CA 1
ATOM 814 C C . LEU A 1 98 ? 10.424 26.008 -24.688 1.00 64.75 98 LEU A C 1
ATOM 816 O O . LEU A 1 98 ? 10.019 26.354 -25.791 1.00 64.75 98 LEU A O 1
ATOM 820 N N . LYS A 1 99 ? 11.732 25.904 -24.406 1.00 64.19 99 LYS A N 1
ATOM 821 C CA . LYS A 1 99 ? 12.813 26.181 -25.362 1.00 64.19 99 LYS A CA 1
ATOM 822 C C . LYS A 1 99 ? 12.813 25.220 -26.558 1.00 64.19 99 LYS A C 1
ATOM 824 O O . LYS A 1 99 ? 13.075 25.653 -27.671 1.00 64.19 99 LYS A O 1
ATOM 829 N N . ALA A 1 100 ? 12.477 23.944 -26.349 1.00 63.72 100 ALA A N 1
ATOM 830 C CA . ALA A 1 100 ? 12.351 22.965 -27.433 1.00 63.72 100 ALA A CA 1
ATOM 831 C C . ALA A 1 100 ? 11.091 23.207 -28.280 1.00 63.72 100 ALA A C 1
ATOM 833 O O . ALA A 1 100 ? 11.111 22.993 -29.486 1.00 63.72 100 ALA A O 1
ATOM 834 N N . LYS A 1 101 ? 10.009 23.701 -27.660 1.00 60.47 101 LYS A N 1
ATOM 835 C CA . LYS A 1 101 ? 8.785 24.082 -28.378 1.00 60.47 101 LYS A CA 1
ATOM 836 C C . LYS A 1 101 ? 8.980 25.359 -29.206 1.00 60.47 101 LYS A C 1
ATOM 838 O O . LYS A 1 101 ? 8.458 25.427 -30.308 1.00 60.47 101 LYS A O 1
ATOM 843 N N . LEU A 1 102 ? 9.754 26.324 -28.700 1.00 59.72 102 LEU A N 1
ATOM 844 C CA . LEU A 1 102 ? 10.086 27.560 -29.415 1.00 59.72 102 LEU A CA 1
ATOM 845 C C . LEU A 1 102 ? 11.072 27.308 -30.567 1.00 59.72 102 LEU A C 1
ATOM 847 O O . LEU A 1 102 ? 10.836 27.780 -31.668 1.00 59.72 102 LEU A O 1
ATOM 851 N N . ALA A 1 103 ? 12.107 26.486 -30.362 1.00 63.53 103 ALA A N 1
ATOM 852 C CA . ALA A 1 103 ? 13.046 26.115 -31.429 1.00 63.53 103 ALA A CA 1
ATOM 853 C C . ALA A 1 103 ? 12.384 25.325 -32.577 1.00 63.53 103 ALA A C 1
ATOM 855 O O . ALA A 1 103 ? 12.807 25.427 -33.722 1.00 63.53 103 ALA A O 1
ATOM 856 N N . ALA A 1 104 ? 11.324 24.563 -32.286 1.00 59.91 104 ALA A N 1
ATOM 857 C CA . ALA A 1 104 ? 10.529 23.881 -33.308 1.00 59.91 104 ALA A CA 1
ATOM 858 C C . ALA A 1 104 ? 9.579 24.824 -34.077 1.00 59.91 104 ALA A C 1
ATOM 860 O O . ALA A 1 104 ? 9.061 24.434 -35.116 1.00 59.91 104 ALA A O 1
ATOM 861 N N . GLN A 1 105 ? 9.335 26.043 -33.578 1.00 58.75 105 GLN A N 1
ATOM 862 C CA . GLN A 1 105 ? 8.512 27.061 -34.247 1.00 58.75 105 GLN A CA 1
ATOM 863 C C . GLN A 1 105 ? 9.336 28.029 -35.109 1.00 58.75 105 GLN A C 1
ATOM 865 O O . GLN A 1 105 ? 8.767 28.705 -35.954 1.00 58.75 105 GLN A O 1
ATOM 870 N N . THR A 1 106 ? 10.659 28.089 -34.933 1.00 57.66 106 THR A N 1
ATOM 871 C CA . THR A 1 106 ? 11.552 29.028 -35.639 1.00 57.66 106 THR A CA 1
ATOM 872 C C . THR A 1 106 ? 12.212 28.430 -36.888 1.00 57.66 106 THR A C 1
ATOM 874 O O . THR A 1 106 ? 13.291 28.864 -37.269 1.00 57.66 106 THR A O 1
ATOM 877 N N . SER A 1 107 ? 11.612 27.408 -37.503 1.00 56.03 107 SER A N 1
ATOM 878 C CA . SER A 1 107 ? 12.082 26.830 -38.775 1.00 56.03 107 SER A CA 1
ATOM 879 C C . SER A 1 10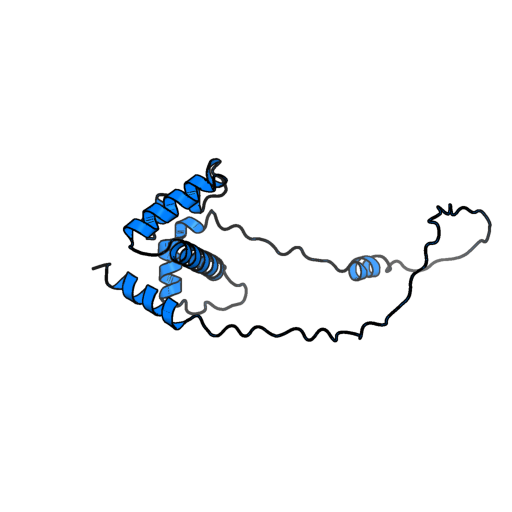7 ? 10.998 26.975 -39.841 1.00 56.03 107 SER A C 1
ATOM 881 O O . SER A 1 107 ? 10.306 26.020 -40.180 1.00 56.03 107 SER A O 1
ATOM 883 N N . VAL A 1 108 ? 10.815 28.212 -40.302 1.00 49.19 108 VAL A N 1
ATOM 884 C CA . VAL A 1 108 ? 10.160 28.544 -41.572 1.00 49.19 108 VAL A CA 1
ATOM 885 C C . VAL A 1 108 ? 11.002 29.663 -42.197 1.00 49.19 108 VAL A C 1
ATOM 887 O O . VAL A 1 108 ? 11.267 30.659 -41.525 1.00 49.19 108 VAL A O 1
ATOM 890 N N . ASP A 1 109 ? 11.497 29.409 -43.406 1.00 39.44 109 ASP A N 1
ATOM 891 C CA . ASP A 1 109 ? 12.473 30.188 -44.180 1.00 39.44 109 ASP A CA 1
ATOM 892 C C . ASP A 1 109 ? 11.977 31.571 -44.683 1.00 39.44 109 ASP A C 1
ATOM 894 O O . ASP A 1 109 ? 10.777 31.844 -44.676 1.00 39.44 109 ASP A O 1
ATOM 898 N N . ASP A 1 110 ? 12.958 32.396 -45.094 1.00 42.03 110 ASP A N 1
ATOM 899 C CA . ASP A 1 110 ? 12.987 33.688 -45.823 1.00 42.03 110 ASP A CA 1
ATOM 900 C C . ASP A 1 110 ? 11.698 34.251 -46.477 1.00 42.03 110 ASP A C 1
ATOM 902 O O . ASP A 1 110 ? 11.022 33.529 -47.202 1.00 42.03 110 ASP A O 1
ATOM 906 N N . ASP A 1 111 ? 11.432 35.569 -46.315 1.00 34.59 111 ASP A N 1
ATOM 907 C CA . ASP A 1 111 ? 11.378 36.594 -47.400 1.00 34.59 111 ASP A CA 1
ATOM 908 C C . ASP A 1 111 ? 10.942 38.003 -46.878 1.00 34.59 111 ASP A C 1
ATOM 910 O O . ASP A 1 111 ? 9.969 38.136 -46.139 1.00 34.59 111 ASP A O 1
ATOM 914 N N . ALA A 1 112 ? 11.689 39.036 -47.291 1.00 36.59 112 ALA A N 1
ATOM 915 C CA . ALA A 1 112 ? 11.340 40.453 -47.540 1.00 36.59 112 ALA A CA 1
ATOM 916 C C . ALA A 1 112 ? 10.550 41.367 -46.546 1.00 36.59 112 ALA A C 1
ATOM 918 O O . ALA A 1 112 ? 9.347 41.256 -46.342 1.00 36.59 112 ALA A O 1
ATOM 919 N N . GLU A 1 113 ? 11.266 42.423 -46.120 1.00 35.91 113 GLU A N 1
ATOM 920 C CA . GLU A 1 113 ? 10.948 43.874 -46.184 1.00 35.91 113 GLU A CA 1
ATOM 921 C C . GLU A 1 113 ? 9.705 44.522 -45.506 1.00 35.91 113 GLU A C 1
ATOM 923 O O . GLU A 1 113 ? 8.569 44.442 -45.969 1.00 35.91 113 GLU A O 1
ATOM 928 N N . SER A 1 114 ? 10.042 45.441 -44.583 1.00 38.12 114 SER A N 1
ATOM 929 C CA . SER A 1 114 ? 9.633 46.866 -44.535 1.00 38.12 114 SER A CA 1
ATOM 930 C C . SER A 1 114 ? 8.590 47.391 -43.519 1.00 38.12 114 SER A C 1
ATOM 932 O O . SER A 1 114 ? 7.545 46.806 -43.260 1.00 38.12 114 SER A O 1
ATOM 934 N N . VAL A 1 115 ? 8.920 48.621 -43.077 1.00 37.62 115 VAL A N 1
ATOM 935 C CA . VAL A 1 115 ? 8.110 49.753 -42.561 1.00 37.62 115 VAL A CA 1
ATOM 936 C C . VAL A 1 115 ? 7.798 49.850 -41.054 1.00 37.62 115 VAL A C 1
ATOM 938 O O . VAL A 1 115 ? 6.824 49.306 -40.553 1.00 37.62 115 VAL A O 1
ATOM 941 N N . ASP A 1 116 ? 8.682 50.587 -40.367 1.00 38.03 116 ASP A N 1
ATOM 942 C CA . ASP A 1 116 ? 8.503 51.899 -39.696 1.00 38.03 116 ASP A CA 1
ATOM 943 C C . ASP A 1 116 ? 7.223 52.267 -38.898 1.00 38.03 116 ASP A C 1
ATOM 945 O O . ASP A 1 116 ? 6.099 52.041 -39.342 1.00 38.03 116 ASP A O 1
ATOM 949 N N . ASN A 1 117 ? 7.476 53.032 -37.816 1.00 40.97 117 ASN A N 1
ATOM 950 C CA . ASN A 1 117 ? 6.589 53.881 -36.988 1.00 40.97 117 ASN A CA 1
ATOM 951 C C . ASN A 1 117 ? 5.657 53.207 -35.962 1.00 40.97 117 ASN A C 1
ATOM 953 O O . ASN A 1 117 ? 5.172 52.105 -36.169 1.00 40.97 117 ASN A O 1
ATOM 957 N N . ASP A 1 118 ? 5.270 53.820 -34.839 1.00 37.66 118 ASP A N 1
ATOM 958 C CA . ASP A 1 118 ? 5.672 55.011 -34.064 1.00 37.66 118 ASP A CA 1
ATOM 959 C C . ASP A 1 118 ? 4.835 54.966 -32.760 1.00 37.66 118 ASP A C 1
ATOM 961 O O . ASP A 1 118 ? 3.774 54.345 -32.728 1.00 37.66 118 ASP A O 1
ATOM 965 N N . ASP A 1 119 ? 5.339 55.634 -31.726 1.00 40.53 119 ASP A N 1
ATOM 966 C CA . ASP A 1 119 ? 4.650 56.267 -30.595 1.00 40.53 119 ASP A CA 1
ATOM 967 C C . ASP A 1 119 ? 3.610 55.522 -29.715 1.00 40.53 119 ASP A C 1
ATOM 969 O O . ASP A 1 119 ? 2.606 54.952 -30.140 1.00 40.53 119 ASP A O 1
ATOM 973 N N . ASN A 1 120 ? 3.793 55.750 -28.409 1.00 43.19 120 ASN A N 1
ATOM 974 C CA . ASN A 1 120 ? 2.786 56.318 -27.503 1.00 43.19 120 ASN A CA 1
ATOM 975 C C . ASN A 1 120 ? 2.449 55.531 -26.214 1.00 43.19 120 ASN A C 1
ATOM 977 O O . ASN A 1 120 ? 1.858 54.454 -26.200 1.00 43.19 120 ASN A O 1
ATOM 981 N N . ASN A 1 121 ? 2.704 56.260 -25.126 1.00 38.16 121 ASN A N 1
ATOM 982 C CA . ASN A 1 121 ? 1.945 56.387 -23.881 1.00 38.16 121 ASN A CA 1
ATOM 983 C C . ASN A 1 121 ? 2.018 55.354 -22.741 1.00 38.16 121 ASN A C 1
ATOM 985 O O . ASN A 1 121 ? 1.362 54.318 -22.727 1.00 38.16 121 ASN A O 1
ATOM 989 N N . GLN A 1 122 ? 2.736 55.785 -21.695 1.00 39.97 122 GLN A N 1
ATOM 990 C CA . GLN A 1 122 ? 2.270 56.012 -20.311 1.00 39.97 122 GLN A CA 1
ATOM 991 C C . GLN A 1 122 ? 1.125 55.130 -19.767 1.00 39.97 122 GLN A C 1
ATOM 993 O O . GLN A 1 122 ? -0.006 55.204 -20.231 1.00 39.97 122 GLN A O 1
ATOM 998 N N . GLN A 1 123 ? 1.369 54.430 -18.650 1.00 38.50 123 GLN A N 1
ATOM 999 C CA . GLN A 1 123 ? 1.036 54.935 -17.301 1.00 38.50 123 GLN A CA 1
ATOM 1000 C C . GLN A 1 123 ? 1.390 53.872 -16.237 1.00 38.50 123 GLN A C 1
ATOM 1002 O O . GLN A 1 123 ? 0.805 52.792 -16.185 1.00 38.50 123 GLN A O 1
ATOM 1007 N N . LEU A 1 124 ? 2.316 54.206 -15.337 1.00 47.53 124 LEU A N 1
ATOM 1008 C CA . LEU A 1 124 ? 2.459 53.567 -14.025 1.00 47.53 124 LEU A CA 1
ATOM 1009 C C . LEU A 1 124 ? 1.583 54.329 -13.020 1.00 47.53 124 LEU A C 1
ATOM 1011 O O . LEU A 1 124 ? 1.685 55.556 -12.970 1.00 47.53 124 LEU A O 1
ATOM 1015 N N . PRO A 1 125 ? 0.801 53.656 -12.162 1.00 41.72 125 PRO A N 1
ATOM 1016 C CA . PRO A 1 125 ? 0.349 54.262 -10.920 1.00 41.72 125 PRO A CA 1
ATOM 1017 C C . PRO A 1 125 ? 1.171 53.762 -9.726 1.00 41.72 125 PRO A C 1
ATOM 1019 O O . PRO A 1 125 ? 1.166 52.586 -9.360 1.00 41.72 125 PRO A O 1
ATOM 1022 N N . SER A 1 126 ? 1.856 54.720 -9.108 1.00 36.00 126 SER A N 1
ATOM 1023 C CA . SER A 1 126 ? 2.409 54.666 -7.760 1.00 36.00 126 SER A CA 1
ATOM 1024 C C . SER A 1 126 ? 1.296 54.524 -6.718 1.00 36.00 126 SER A C 1
ATOM 1026 O O . SER A 1 126 ? 0.319 55.269 -6.758 1.00 36.00 126 SER A O 1
ATOM 1028 N N . THR A 1 127 ? 1.497 53.668 -5.714 1.00 34.56 127 THR A N 1
ATOM 1029 C CA . THR A 1 127 ? 0.781 53.773 -4.432 1.00 34.56 127 THR A CA 1
ATOM 1030 C C . THR A 1 127 ? 1.768 53.622 -3.277 1.00 34.56 127 THR A C 1
ATOM 1032 O O . THR A 1 127 ? 2.242 52.536 -2.959 1.00 34.56 127 THR A O 1
ATOM 1035 N N . SER A 1 128 ? 2.132 54.790 -2.754 1.00 35.44 128 SER A N 1
ATOM 1036 C CA . SER A 1 128 ? 2.410 55.152 -1.361 1.00 35.44 128 SER A CA 1
ATOM 1037 C C . SER A 1 128 ? 2.455 54.049 -0.290 1.00 35.44 128 SER A C 1
ATOM 1039 O O . SER A 1 128 ? 1.441 53.456 0.068 1.00 35.44 128 SER A O 1
ATOM 1041 N N . VAL A 1 129 ? 3.606 53.963 0.383 1.00 40.69 129 VAL A N 1
ATOM 1042 C CA . VAL A 1 129 ? 3.706 53.600 1.807 1.00 40.69 129 VAL A CA 1
ATOM 1043 C C . VAL A 1 129 ? 4.593 54.631 2.517 1.00 40.69 129 VAL A C 1
ATOM 1045 O O . VAL A 1 129 ? 5.682 54.926 2.020 1.00 40.69 129 VAL A O 1
ATOM 1048 N N . PRO A 1 130 ? 4.138 55.230 3.634 1.00 41.03 130 PRO A N 1
ATOM 1049 C CA . PRO A 1 130 ? 4.906 56.223 4.362 1.00 41.03 130 PRO A CA 1
ATOM 1050 C C . PRO A 1 130 ? 5.996 55.601 5.240 1.00 41.03 130 PRO A C 1
ATOM 1052 O O . PRO A 1 130 ? 5.879 54.505 5.782 1.00 41.03 130 PRO A O 1
ATOM 1055 N N . THR A 1 131 ? 7.039 56.411 5.364 1.00 32.56 131 THR A N 1
ATOM 1056 C CA . THR A 1 131 ? 8.183 56.361 6.268 1.00 32.56 131 THR A CA 1
ATOM 1057 C C . THR A 1 131 ? 7.855 55.960 7.713 1.00 32.56 131 THR A C 1
ATOM 1059 O O . THR A 1 131 ? 6.945 56.505 8.337 1.00 32.56 131 THR A O 1
ATOM 1062 N N . SER A 1 132 ? 8.666 55.063 8.276 1.00 38.94 132 SER A N 1
ATOM 1063 C CA . SER A 1 132 ? 9.051 55.125 9.687 1.00 38.94 132 SER A CA 1
ATOM 1064 C C . SER A 1 132 ? 10.372 54.379 9.882 1.00 38.94 132 SER A C 1
ATOM 1066 O O . SER A 1 132 ? 10.447 53.159 9.742 1.00 38.94 132 SER A O 1
ATOM 1068 N N . SER A 1 133 ? 11.425 55.161 10.117 1.00 42.03 133 SER A N 1
ATOM 1069 C CA . SER A 1 133 ? 12.785 54.753 10.469 1.00 42.03 133 SER A CA 1
ATOM 1070 C C . SER A 1 133 ? 12.810 53.776 11.641 1.00 42.03 133 SER A C 1
ATOM 1072 O O . SER A 1 133 ? 12.111 54.055 12.603 1.00 42.03 133 SER A O 1
ATOM 1074 N N . GLN A 1 134 ? 13.670 52.746 11.604 1.00 37.97 134 GLN A N 1
ATOM 1075 C CA . GLN A 1 134 ? 14.699 52.444 12.625 1.00 37.97 134 GLN A CA 1
ATOM 1076 C C . GLN A 1 134 ? 15.726 51.414 12.082 1.00 37.97 134 GLN A C 1
ATOM 1078 O O . GLN A 1 134 ? 15.360 50.361 11.572 1.00 37.97 134 GLN A O 1
ATOM 1083 N N . GLU A 1 135 ? 16.998 51.820 12.164 1.00 37.84 135 GLU A N 1
ATOM 1084 C CA . GLU A 1 135 ? 18.314 51.143 12.136 1.00 37.84 135 GLU A CA 1
ATOM 1085 C C . GLU A 1 135 ? 18.532 49.644 11.787 1.00 37.84 135 GLU A C 1
ATOM 1087 O O . GLU A 1 135 ? 17.855 48.730 12.246 1.00 37.84 135 GLU A O 1
ATOM 1092 N N . GLU A 1 136 ? 19.624 49.440 11.030 1.00 41.66 136 GLU A N 1
ATOM 1093 C CA . GLU A 1 136 ? 20.349 48.210 10.643 1.00 41.66 136 GLU A CA 1
ATOM 1094 C C . GLU A 1 136 ? 20.770 47.300 11.835 1.00 41.66 136 GLU A C 1
ATOM 1096 O O . GLU A 1 136 ? 20.988 47.802 12.937 1.00 41.66 136 GLU A O 1
ATOM 1101 N N . PRO A 1 137 ? 20.974 45.968 11.643 1.00 36.28 137 PRO A N 1
ATOM 1102 C CA . PRO A 1 137 ? 22.304 45.499 11.215 1.00 36.28 137 PRO A CA 1
ATOM 1103 C C . PRO A 1 137 ? 22.340 44.282 10.264 1.00 36.28 137 PRO A C 1
ATOM 1105 O O . PRO A 1 137 ? 21.521 43.360 10.294 1.00 36.28 137 PRO A O 1
ATOM 1108 N N . LYS A 1 138 ? 23.391 44.285 9.437 1.00 49.34 138 LYS A N 1
ATOM 1109 C CA . LYS A 1 138 ? 23.787 43.303 8.414 1.00 49.34 138 LYS A CA 1
ATOM 1110 C C . LYS A 1 138 ? 23.840 41.866 8.953 1.00 49.34 138 LYS A C 1
ATOM 1112 O O . LYS A 1 138 ? 24.585 41.574 9.887 1.00 49.34 138 LYS A O 1
ATOM 1117 N N . ARG A 1 139 ? 23.101 40.945 8.319 1.00 40.19 139 ARG A N 1
ATOM 1118 C CA . ARG A 1 139 ? 23.193 39.494 8.572 1.00 40.19 139 ARG A CA 1
ATOM 1119 C C . ARG A 1 139 ? 24.069 38.800 7.516 1.00 40.19 139 ARG A C 1
ATOM 1121 O O . ARG A 1 139 ? 23.980 39.151 6.341 1.00 40.19 139 ARG A O 1
ATOM 1128 N N . PRO A 1 140 ? 24.906 37.827 7.918 1.00 42.22 140 PRO A N 1
ATOM 1129 C CA . PRO A 1 140 ? 25.858 37.165 7.034 1.00 42.22 140 PRO A CA 1
ATOM 1130 C C . PRO A 1 140 ? 25.167 36.209 6.055 1.00 42.22 140 PRO A C 1
ATOM 1132 O O . PRO A 1 140 ? 24.162 35.575 6.378 1.00 42.22 140 PRO A O 1
ATOM 1135 N N . VAL A 1 141 ? 25.750 36.095 4.861 1.00 44.28 141 VAL A N 1
ATOM 1136 C CA . VAL A 1 141 ? 25.343 35.180 3.789 1.00 44.28 141 VAL A CA 1
ATOM 1137 C C . VAL A 1 141 ? 25.524 33.738 4.277 1.00 44.28 141 VAL A C 1
ATOM 1139 O O . VAL A 1 141 ? 26.649 33.270 4.443 1.00 44.28 141 VAL A O 1
ATOM 1142 N N . ILE A 1 142 ? 24.421 33.038 4.547 1.00 42.94 142 ILE A N 1
ATOM 1143 C CA . ILE A 1 142 ? 24.447 31.618 4.912 1.00 42.94 142 ILE A CA 1
ATOM 1144 C C . ILE A 1 142 ? 24.626 30.816 3.621 1.00 42.94 142 ILE A C 1
ATOM 1146 O O . ILE A 1 142 ? 23.743 30.779 2.767 1.00 42.94 142 ILE A O 1
ATOM 1150 N N . LEU A 1 143 ? 25.797 30.198 3.475 1.00 41.50 143 LEU A N 1
ATOM 1151 C CA . LEU A 1 143 ? 26.088 29.224 2.430 1.00 41.50 143 LEU A CA 1
ATOM 1152 C C . LEU A 1 143 ? 25.229 27.972 2.689 1.00 41.50 143 LEU A C 1
ATOM 1154 O O . LEU A 1 143 ? 25.446 27.261 3.671 1.00 41.50 143 LEU A O 1
ATOM 1158 N N . ASP A 1 144 ? 24.247 27.712 1.828 1.00 45.59 144 ASP A N 1
ATOM 1159 C CA . ASP A 1 144 ? 23.370 26.539 1.911 1.00 45.59 144 ASP A CA 1
ATOM 1160 C C . ASP A 1 144 ? 24.161 25.251 1.602 1.00 45.59 144 ASP A C 1
ATOM 1162 O O . ASP A 1 144 ? 24.231 24.762 0.471 1.00 45.59 144 ASP A O 1
ATOM 1166 N N . VAL A 1 145 ? 24.790 24.674 2.627 1.00 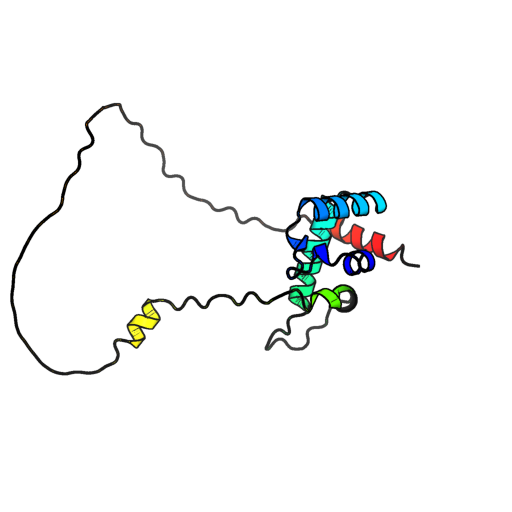48.81 145 VAL A N 1
ATOM 1167 C CA . VAL A 1 145 ? 25.364 23.327 2.556 1.00 48.81 145 VAL A CA 1
ATOM 1168 C C . VAL A 1 145 ? 24.237 22.325 2.781 1.00 48.81 145 VAL A C 1
ATOM 1170 O O . VAL A 1 145 ? 23.848 22.024 3.906 1.00 48.81 145 VAL A O 1
ATOM 1173 N N . ARG A 1 146 ? 23.704 21.787 1.683 1.00 43.03 146 ARG A N 1
ATOM 1174 C CA . ARG A 1 146 ? 22.697 20.719 1.692 1.00 43.03 146 ARG A CA 1
ATOM 1175 C C . ARG A 1 146 ? 23.318 19.400 2.182 1.00 43.03 146 ARG A C 1
ATOM 1177 O O . ARG A 1 146 ? 24.134 18.825 1.456 1.00 43.03 146 ARG A O 1
ATOM 1184 N N . PRO A 1 147 ? 22.922 18.838 3.340 1.00 38.84 147 PRO A N 1
ATOM 1185 C CA . PRO A 1 147 ? 23.469 17.562 3.777 1.00 38.84 147 PRO A CA 1
ATOM 1186 C C . PRO A 1 147 ? 22.825 16.409 2.993 1.00 38.84 147 PRO A C 1
ATOM 1188 O O . PRO A 1 147 ? 21.603 16.229 2.973 1.00 38.84 147 PRO A O 1
ATOM 1191 N N . LYS A 1 148 ? 23.665 15.593 2.344 1.00 44.97 148 LYS A N 1
ATOM 1192 C CA . LYS A 1 148 ? 23.277 14.295 1.774 1.00 44.97 148 LYS A CA 1
ATOM 1193 C C . LYS A 1 148 ? 22.898 13.354 2.923 1.00 44.97 148 LYS A C 1
ATOM 1195 O O . LYS A 1 148 ? 23.770 12.855 3.625 1.00 44.97 148 LYS A O 1
ATOM 1200 N N . ARG A 1 149 ? 21.602 13.086 3.106 1.00 44.38 149 ARG A N 1
ATOM 1201 C CA . ARG A 1 149 ? 21.128 12.023 4.008 1.00 44.38 149 ARG A CA 1
ATOM 1202 C C . ARG A 1 149 ? 21.491 10.666 3.399 1.00 44.38 149 ARG A C 1
ATOM 1204 O O . ARG A 1 149 ? 20.854 10.227 2.444 1.00 44.38 149 ARG A O 1
ATOM 1211 N N . SER A 1 150 ? 22.525 10.025 3.933 1.00 40.91 150 SER A N 1
ATOM 1212 C CA . SER A 1 150 ? 22.834 8.620 3.682 1.00 40.91 150 SER A CA 1
ATOM 1213 C C . SER A 1 150 ? 21.791 7.736 4.376 1.00 40.91 150 SER A C 1
ATOM 1215 O O . SER A 1 150 ? 21.491 7.881 5.559 1.00 40.91 150 SER A O 1
ATOM 1217 N N . SER A 1 151 ? 21.185 6.842 3.599 1.00 46.69 151 SER A N 1
ATOM 1218 C CA . SER A 1 151 ? 20.206 5.851 4.045 1.00 46.69 151 SER A CA 1
ATOM 1219 C C . SER A 1 151 ? 20.937 4.544 4.337 1.00 46.69 151 SER A C 1
ATOM 1221 O O . SER A 1 151 ? 21.156 3.763 3.415 1.00 46.69 151 SER A O 1
ATOM 1223 N N . SER A 1 152 ? 21.337 4.297 5.585 1.00 50.91 152 SER A N 1
ATOM 1224 C CA . SER A 1 152 ? 22.005 3.031 5.937 1.00 50.91 152 SER A CA 1
ATOM 1225 C C . SER A 1 152 ? 21.663 2.457 7.317 1.00 50.91 152 SER A C 1
ATOM 1227 O O . SER A 1 152 ? 22.365 1.570 7.787 1.00 50.91 152 SER A O 1
ATOM 1229 N N . ARG A 1 153 ? 20.584 2.894 7.983 1.00 48.06 153 ARG A N 1
ATOM 1230 C CA . ARG A 1 153 ? 20.302 2.464 9.369 1.00 48.06 153 ARG A CA 1
ATOM 1231 C C . ARG A 1 153 ? 18.862 1.998 9.606 1.00 48.06 153 ARG A C 1
ATOM 1233 O O . ARG A 1 153 ? 18.197 2.515 10.492 1.00 48.06 153 ARG A O 1
ATOM 1240 N N . ALA A 1 154 ? 18.369 1.052 8.803 1.00 46.50 154 ALA A N 1
ATOM 1241 C CA . ALA A 1 154 ? 17.029 0.476 9.012 1.00 46.50 154 ALA A CA 1
ATOM 1242 C C . ALA A 1 154 ? 16.874 -1.008 8.610 1.00 46.50 154 ALA A C 1
ATOM 1244 O O . ALA A 1 154 ? 15.758 -1.505 8.555 1.00 46.50 154 ALA A O 1
ATOM 1245 N N . THR A 1 155 ? 17.953 -1.735 8.310 1.00 59.84 155 THR A N 1
ATOM 1246 C CA . THR A 1 155 ? 17.855 -3.085 7.720 1.00 59.84 155 THR A CA 1
ATOM 1247 C C . THR A 1 155 ? 17.773 -4.223 8.742 1.00 59.84 155 THR A C 1
ATOM 1249 O O . THR A 1 155 ? 17.089 -5.206 8.484 1.00 59.84 155 THR A O 1
ATOM 1252 N N . ALA A 1 156 ? 18.400 -4.103 9.916 1.00 57.88 156 ALA A N 1
ATOM 1253 C CA . ALA A 1 156 ? 18.501 -5.228 10.855 1.00 57.88 156 ALA A CA 1
ATOM 1254 C C . ALA A 1 156 ? 17.173 -5.570 11.563 1.00 57.88 156 ALA A C 1
ATOM 1256 O O . ALA A 1 156 ? 16.808 -6.739 11.681 1.00 57.88 156 ALA A O 1
ATOM 1257 N N . GLU A 1 157 ? 16.421 -4.559 12.003 1.00 54.47 157 GLU A N 1
ATOM 1258 C CA . GLU A 1 157 ? 15.136 -4.770 12.687 1.00 54.47 157 GLU A CA 1
ATOM 1259 C C . GLU A 1 157 ? 14.027 -5.175 11.708 1.00 54.47 157 GLU A C 1
ATOM 1261 O O . GLU A 1 157 ? 13.171 -5.998 12.042 1.00 54.47 157 GLU A O 1
ATOM 1266 N N . GLU A 1 158 ? 14.076 -4.667 10.468 1.00 56.56 158 GLU A N 1
ATOM 1267 C CA . GLU A 1 158 ? 13.165 -5.108 9.413 1.00 56.56 158 GLU A CA 1
ATOM 1268 C C . GLU A 1 158 ? 13.374 -6.589 9.088 1.00 56.56 158 GLU A C 1
ATOM 1270 O O . GLU A 1 158 ? 12.387 -7.312 8.997 1.00 56.56 158 GLU A O 1
ATOM 1275 N N . GLU A 1 159 ? 14.615 -7.076 8.965 1.00 61.81 159 GLU A N 1
ATOM 1276 C CA . GLU A 1 159 ? 14.882 -8.493 8.671 1.00 61.81 159 GLU A CA 1
ATOM 1277 C C . GLU A 1 159 ? 14.413 -9.448 9.776 1.00 61.81 159 GLU A C 1
ATOM 1279 O O . GLU A 1 159 ? 13.897 -10.529 9.478 1.00 61.81 159 GLU A O 1
ATOM 1284 N N . MET A 1 160 ? 14.499 -9.037 11.043 1.00 63.72 160 MET A N 1
ATOM 1285 C CA . MET A 1 160 ? 14.001 -9.827 12.174 1.00 63.72 160 MET A CA 1
ATOM 1286 C C . MET A 1 160 ? 12.473 -10.009 12.126 1.00 63.72 160 MET A C 1
ATOM 1288 O O . MET A 1 160 ? 11.946 -11.069 12.479 1.00 63.72 160 MET A O 1
ATOM 1292 N N . LEU A 1 161 ? 11.743 -9.009 11.624 1.00 62.50 161 LEU A N 1
ATOM 1293 C CA . LEU A 1 161 ? 10.289 -9.088 11.456 1.00 62.50 161 LEU A CA 1
ATOM 1294 C C . LEU A 1 161 ? 9.864 -10.022 10.321 1.00 62.50 161 LEU A C 1
ATOM 1296 O O . LEU A 1 161 ? 8.778 -10.590 10.392 1.00 62.50 161 LEU A O 1
ATOM 1300 N N . LEU A 1 162 ? 10.697 -10.223 9.295 1.00 60.50 162 LEU A N 1
ATOM 1301 C CA . LEU A 1 162 ? 10.409 -11.238 8.276 1.00 60.50 162 LEU A CA 1
ATOM 1302 C C . LEU A 1 162 ? 10.604 -12.650 8.794 1.00 60.50 162 LEU A C 1
ATOM 1304 O O . LEU A 1 162 ? 9.761 -13.496 8.523 1.00 60.50 162 LEU A O 1
ATOM 1308 N N . ARG A 1 163 ? 11.671 -12.888 9.559 1.00 66.88 163 ARG A N 1
ATOM 1309 C CA . ARG A 1 163 ? 11.947 -14.217 10.121 1.00 66.88 163 ARG A CA 1
ATOM 1310 C C . ARG A 1 163 ? 10.876 -14.633 11.133 1.00 66.88 163 ARG A C 1
ATOM 1312 O O . ARG A 1 163 ? 10.341 -15.729 11.055 1.00 66.88 163 ARG A O 1
ATOM 1319 N N . THR A 1 164 ? 10.470 -13.715 12.010 1.00 67.94 164 THR A N 1
ATOM 1320 C CA . THR A 1 164 ? 9.446 -13.993 13.039 1.00 67.94 164 THR A CA 1
ATOM 1321 C C . THR A 1 164 ? 8.024 -14.165 12.489 1.00 67.94 164 THR A C 1
ATOM 1323 O O . THR A 1 164 ? 7.167 -14.719 13.179 1.00 67.94 164 THR A O 1
ATOM 1326 N N . LEU A 1 165 ? 7.743 -13.700 11.266 1.00 59.81 165 LEU A N 1
ATOM 1327 C CA . LEU A 1 165 ? 6.457 -13.926 10.596 1.00 59.81 165 LEU A CA 1
ATOM 1328 C C . LEU A 1 165 ? 6.405 -15.254 9.827 1.00 59.81 165 LEU A C 1
ATOM 1330 O O . LEU A 1 165 ? 5.305 -15.755 9.608 1.00 59.81 165 LEU A O 1
ATOM 1334 N N . ASP A 1 166 ? 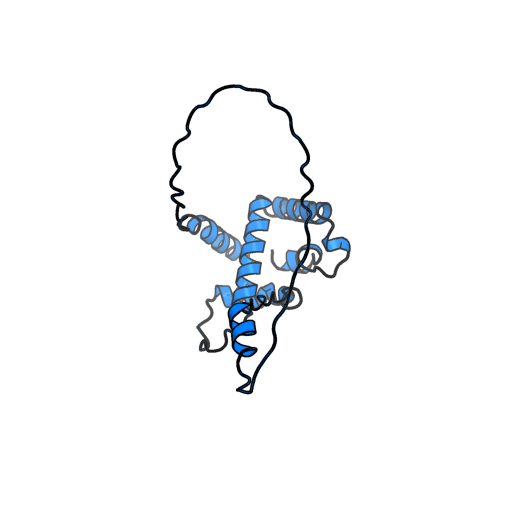7.556 -15.816 9.453 1.00 58.47 166 ASP A N 1
ATOM 1335 C CA . ASP A 1 166 ? 7.659 -17.086 8.723 1.00 58.47 166 ASP A CA 1
ATOM 1336 C C . ASP A 1 166 ? 7.534 -18.305 9.661 1.00 58.47 166 ASP A C 1
ATOM 1338 O O . ASP A 1 166 ? 6.918 -19.313 9.325 1.00 58.47 166 ASP A O 1
ATOM 1342 N N . GLU A 1 167 ? 8.001 -18.181 10.907 1.00 54.81 167 GLU A N 1
ATOM 1343 C CA . GLU A 1 167 ? 7.990 -19.275 11.8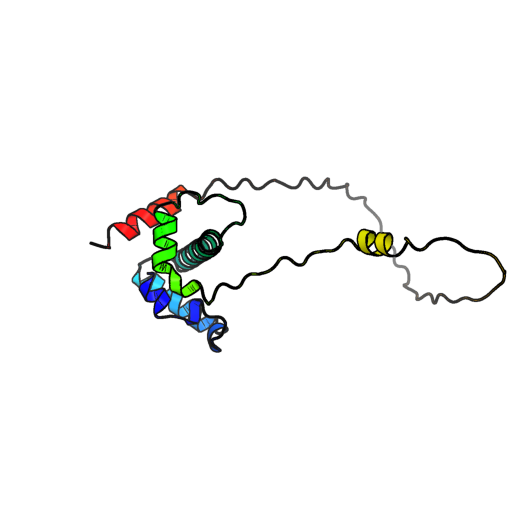94 1.00 54.81 167 GLU A CA 1
ATOM 1344 C C . GLU A 1 167 ? 6.618 -19.559 12.536 1.00 54.81 167 GLU A C 1
ATOM 1346 O O . GLU A 1 167 ? 6.432 -20.606 13.148 1.00 54.81 167 GLU A O 1
ATOM 1351 N N . ARG A 1 168 ? 5.622 -18.673 12.387 1.00 55.50 168 ARG A N 1
ATOM 1352 C CA . ARG A 1 168 ? 4.242 -18.898 12.885 1.00 55.50 168 ARG A CA 1
ATOM 1353 C C . ARG A 1 168 ? 3.292 -19.497 11.842 1.00 55.50 168 ARG A C 1
ATOM 1355 O O . ARG A 1 168 ? 2.085 -19.533 12.074 1.00 55.50 168 ARG A O 1
ATOM 1362 N N . GLY A 1 169 ? 3.821 -19.907 10.689 1.00 55.84 169 GLY A N 1
ATOM 1363 C CA . GLY A 1 169 ? 3.062 -20.449 9.561 1.00 55.84 169 GLY A CA 1
ATOM 1364 C C . GLY A 1 169 ? 3.156 -21.967 9.362 1.00 55.84 169 GLY A C 1
ATOM 1365 O O . GLY A 1 169 ? 2.792 -22.422 8.279 1.00 55.84 169 GLY A O 1
ATOM 1366 N N . ARG A 1 170 ? 3.643 -22.737 10.345 1.00 42.84 170 ARG A N 1
ATOM 1367 C CA . ARG A 1 170 ? 3.563 -24.209 10.357 1.00 42.84 170 ARG A CA 1
ATOM 1368 C C . ARG A 1 170 ? 2.727 -24.705 11.523 1.00 42.84 170 ARG A C 1
ATOM 1370 O O . ARG A 1 170 ? 2.866 -24.117 12.617 1.00 42.84 170 ARG A O 1
#

pLDDT: mean 70.2, std 21.76, range [32.56, 95.75]

Sequence (170 aa):
MVDWLREHPLLFNKKLSSYKDKGKKDALWAEQARKLGKEVVLLTVWYRSIRTRYGKVARPKSGAGTGDRTERDIWIMDKFDFLKSHIYEVRPRTLVSLKAKLAAQTSVDDDAESVDNDDNNQQLPSTSVPTSSQEEPKRPVILDVRPKRSSSRATAEEEMLLRTLDERGR

Organism: Mizuhopecten yessoensis (NCBI:txid6573)

InterPro domains:
  IPR006578 MADF domain [PF10545] (3-83)
  IPR006578 MADF domain [PS51029] (1-88)
  IPR039353 Transcription factor Adf-1 [PTHR12243] (4-143)

Secondary structure (DSSP, 8-state):
-HHHHHH-GGGT-TTSGGGG-HHHHHHHHHHHHHHHTS-HHHHHHHHHHHHHHHHHHTS--TT---PPPPHHHHHHHHHTGGGGGT----PPP----HHHHHHTTS-----------------PPP-----------PPP------------SSHHHHHHHHHHHHTT--

Foldseek 3Di:
DLVLCVVCCLCQAPPDPSVPVVVVNQVSLVVVCVVVVHDSVVVVVVVVVLLVLLLVLVDDDPPDDPPDQDPVNVVSCVSVVVNVVRDDDPDPPPPDPVVNVVVVVPPDDDDDDDDDDDDDDDDDDDDDDDDDDDDDDDDDDDDPPDDDDDDDPDPPVVVVVVVVVVVVPD